Protein AF-A0A4Q2Y5D1-F1 (afdb_monomer)

Foldseek 3Di:
DDDQDPVNVVVVVVVVCVVVVHDPVNVVVVVVVVPDDPDPDPDPPDDQDPPDDLPDDLVNVCVVPVDDSVVSVVSSVVRVCPDPDPPDDDDDDDDDDDD

Sequence (99 aa):
METVTAEDWARGNAYVGKLMGVTTQGARKARNRLAAPPKPPAEPQCPVPPGLQPGDSPTVVVRRHGVCVPTATKWLQSVGRSLAPVGRPRTSLRRRRCG

pLDDT: mean 76.68, std 17.33, range [36.66, 94.5]

Mean predicted aligned error: 16.33 Å

Secondary structure (DSSP, 8-state):
-----HHHHHHHHHHHHHHTT--HHHHHHHHHHHHSPPPPPPP-SSPPPTT--TT--HHHHHHHHT--HHHHHHHHHHHHS------------------

Radius of gyration: 26.87 Å; Cα contacts (8 Å, |Δi|>4): 34; chains: 1; bounding box: 46×52×76 Å

Structure (mmCIF, N/CA/C/O backbone):
data_AF-A0A4Q2Y5D1-F1
#
_entry.id   AF-A0A4Q2Y5D1-F1
#
loop_
_atom_site.group_PDB
_atom_site.id
_atom_site.type_symbol
_atom_site.label_atom_id
_atom_site.label_alt_id
_atom_site.label_comp_id
_atom_site.label_asym_id
_atom_site.label_entity_id
_atom_site.label_seq_id
_atom_site.pdbx_PDB_ins_code
_atom_site.Cartn_x
_atom_site.Cartn_y
_atom_site.Cartn_z
_atom_site.occupancy
_atom_site.B_iso_or_equiv
_atom_site.auth_seq_id
_atom_site.auth_comp_id
_atom_site.auth_asym_id
_atom_site.auth_atom_id
_atom_site.pdbx_PDB_model_num
ATOM 1 N N . MET A 1 1 ? 21.903 3.486 -47.874 1.00 62.84 1 MET A N 1
ATOM 2 C CA . MET A 1 1 ? 20.844 3.822 -46.900 1.00 62.84 1 MET A CA 1
ATOM 3 C C . MET A 1 1 ? 21.084 2.935 -45.697 1.00 62.84 1 MET A C 1
ATOM 5 O O . MET A 1 1 ? 20.933 1.729 -45.828 1.00 62.84 1 MET A O 1
ATOM 9 N N . GLU A 1 2 ? 21.571 3.486 -44.589 1.00 77.06 2 GLU A N 1
ATOM 10 C CA . GLU A 1 2 ? 21.735 2.706 -43.358 1.00 77.06 2 GLU A CA 1
ATOM 11 C C . GLU A 1 2 ? 20.355 2.511 -42.728 1.00 77.06 2 GLU A C 1
ATOM 13 O O . GLU A 1 2 ? 19.674 3.474 -42.377 1.00 77.06 2 GLU A O 1
ATOM 18 N N . THR A 1 3 ? 19.894 1.266 -42.669 1.00 86.81 3 THR A N 1
ATOM 19 C CA . THR A 1 3 ? 18.611 0.923 -42.057 1.00 86.81 3 THR A CA 1
ATOM 20 C C . THR A 1 3 ? 18.808 0.729 -40.565 1.00 86.81 3 THR A C 1
ATOM 22 O O . THR A 1 3 ? 19.497 -0.201 -40.149 1.00 86.81 3 THR A O 1
ATOM 25 N N . VAL A 1 4 ? 18.176 1.589 -39.768 1.00 88.56 4 VAL A N 1
ATOM 26 C CA . VAL A 1 4 ? 18.139 1.450 -38.310 1.00 88.56 4 VAL A CA 1
ATOM 27 C C . VAL A 1 4 ? 17.462 0.132 -37.957 1.00 88.56 4 VAL A C 1
ATOM 29 O O . VAL A 1 4 ? 16.311 -0.112 -38.330 1.00 88.56 4 VAL A O 1
ATOM 32 N N . THR A 1 5 ? 18.183 -0.721 -37.241 1.00 94.50 5 THR A N 1
ATOM 33 C CA . THR A 1 5 ? 17.694 -2.043 -36.856 1.00 94.50 5 THR A CA 1
ATOM 34 C C . THR A 1 5 ? 16.846 -1.971 -35.584 1.00 94.50 5 THR A C 1
ATOM 36 O O . THR A 1 5 ? 16.865 -0.991 -34.834 1.00 94.50 5 THR A O 1
ATOM 39 N N . ALA A 1 6 ? 16.104 -3.041 -35.291 1.00 92.88 6 ALA A N 1
ATOM 40 C CA . ALA A 1 6 ? 15.395 -3.167 -34.017 1.00 92.88 6 ALA A CA 1
ATOM 41 C C . ALA A 1 6 ? 16.357 -3.144 -32.809 1.00 92.88 6 ALA A C 1
ATOM 43 O O . ALA A 1 6 ? 15.995 -2.670 -31.730 1.00 92.88 6 ALA A O 1
ATOM 44 N N . GLU A 1 7 ? 17.593 -3.612 -32.992 1.00 92.69 7 GLU A N 1
ATOM 45 C CA . GLU A 1 7 ? 18.630 -3.592 -31.959 1.00 92.69 7 GLU A CA 1
ATOM 46 C C . GLU A 1 7 ? 19.121 -2.172 -31.667 1.00 92.69 7 GLU A C 1
ATOM 48 O O . GLU A 1 7 ? 19.317 -1.818 -30.503 1.00 92.69 7 GLU A O 1
ATOM 53 N N . ASP A 1 8 ? 19.255 -1.327 -32.693 1.00 93.56 8 ASP A N 1
ATOM 54 C CA . ASP A 1 8 ? 19.601 0.090 -32.527 1.00 93.56 8 ASP A CA 1
ATOM 55 C C . ASP A 1 8 ? 18.532 0.833 -31.726 1.00 93.56 8 ASP A C 1
ATOM 57 O O . ASP A 1 8 ? 18.845 1.581 -30.794 1.00 93.56 8 ASP A O 1
ATOM 61 N N . TRP A 1 9 ? 17.260 0.547 -32.011 1.00 91.81 9 TRP A N 1
ATOM 62 C CA . TRP A 1 9 ? 16.136 1.057 -31.230 1.00 91.81 9 TRP A CA 1
ATOM 63 C C . TRP A 1 9 ? 16.172 0.591 -29.776 1.00 91.81 9 TRP A C 1
ATOM 65 O O . TRP A 1 9 ? 15.966 1.397 -28.864 1.00 91.81 9 TRP A O 1
ATOM 75 N N . ALA A 1 10 ? 16.463 -0.688 -29.531 1.00 89.31 10 ALA A N 1
ATOM 76 C CA . ALA A 1 10 ? 16.573 -1.223 -28.178 1.00 89.31 10 ALA A CA 1
ATOM 77 C C . ALA A 1 10 ? 17.715 -0.556 -27.392 1.00 89.31 10 ALA A C 1
ATOM 79 O O . ALA A 1 10 ? 17.521 -0.171 -26.234 1.00 89.31 10 ALA A O 1
ATOM 80 N N . ARG A 1 11 ? 18.878 -0.354 -28.030 1.00 90.25 11 ARG A N 1
ATOM 81 C CA . ARG A 1 11 ? 20.029 0.355 -27.448 1.00 90.25 11 ARG A CA 1
ATOM 82 C C . ARG A 1 11 ? 19.694 1.808 -27.116 1.00 90.25 11 ARG A C 1
ATOM 84 O O . ARG A 1 11 ? 19.943 2.245 -25.991 1.00 90.25 11 ARG A O 1
ATOM 91 N N . GLY A 1 12 ? 19.085 2.536 -28.051 1.00 91.25 12 GLY A N 1
ATOM 92 C CA . GLY A 1 12 ? 18.675 3.927 -27.845 1.00 91.25 12 GLY A CA 1
ATOM 93 C C . GLY A 1 12 ? 17.654 4.071 -26.715 1.00 91.25 12 GLY A C 1
ATOM 94 O O . GLY A 1 12 ? 17.818 4.901 -25.821 1.00 91.25 12 GLY A O 1
ATOM 95 N N . ASN A 1 13 ? 16.641 3.205 -26.687 1.00 87.38 13 ASN A N 1
ATOM 96 C CA . ASN A 1 13 ? 15.614 3.222 -25.648 1.00 87.38 13 ASN A CA 1
ATOM 97 C C . ASN A 1 13 ? 16.190 2.904 -24.254 1.00 87.38 13 ASN A C 1
ATOM 99 O O . ASN A 1 13 ? 15.842 3.553 -23.267 1.00 87.38 13 ASN A O 1
ATOM 103 N N . ALA A 1 14 ? 17.124 1.951 -24.163 1.00 87.62 14 ALA A N 1
ATOM 104 C CA . ALA A 1 14 ? 17.825 1.654 -22.915 1.00 87.62 14 ALA A CA 1
ATOM 105 C C . ALA A 1 14 ? 18.677 2.841 -22.430 1.00 87.62 14 ALA A C 1
ATOM 107 O O . ALA A 1 14 ? 18.693 3.145 -21.234 1.00 87.62 14 ALA A O 1
ATOM 108 N N . TYR A 1 15 ? 19.349 3.540 -23.350 1.00 91.31 15 TYR A N 1
ATOM 109 C CA . TYR A 1 15 ? 20.145 4.727 -23.037 1.00 91.31 15 TYR A CA 1
ATOM 110 C C . TYR A 1 15 ? 19.282 5.873 -22.491 1.00 91.31 15 TYR A C 1
ATOM 112 O O . TYR A 1 15 ? 19.589 6.428 -21.433 1.00 91.31 15 TYR A O 1
ATOM 120 N N . VAL A 1 16 ? 18.152 6.166 -23.141 1.00 91.50 16 VAL A N 1
ATOM 121 C CA . VAL A 1 16 ? 17.186 7.169 -22.664 1.00 91.50 16 VAL A CA 1
ATOM 122 C C . VAL A 1 16 ? 16.619 6.776 -21.299 1.00 91.50 16 VAL A C 1
ATOM 124 O O . VAL A 1 16 ? 16.561 7.610 -20.396 1.00 91.50 16 VAL A O 1
ATOM 127 N N . GLY A 1 17 ? 16.272 5.501 -21.096 1.00 89.81 17 GLY A N 1
ATOM 128 C CA . GLY A 1 17 ? 15.822 4.999 -19.796 1.00 89.81 17 GLY A CA 1
ATOM 129 C C . GLY A 1 17 ? 16.841 5.258 -18.683 1.00 89.81 17 GLY A C 1
ATOM 130 O O . GLY A 1 17 ? 16.474 5.734 -17.608 1.00 89.81 17 GLY A O 1
ATOM 131 N N . LYS A 1 18 ? 18.133 5.042 -18.957 1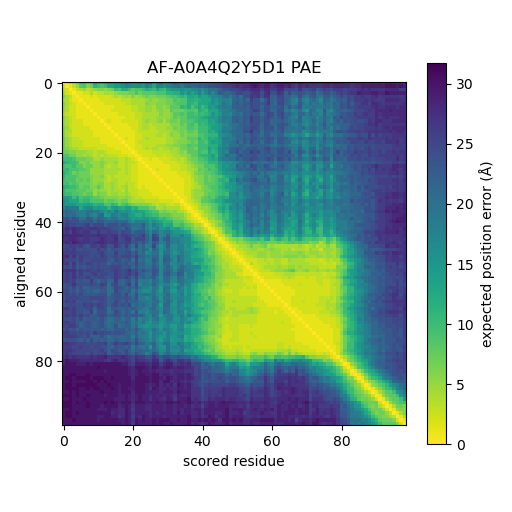.00 90.19 18 LYS A N 1
ATOM 132 C CA . LYS A 1 18 ? 19.219 5.325 -18.008 1.00 90.19 18 LYS A CA 1
ATOM 133 C C . LYS A 1 18 ? 19.338 6.817 -17.684 1.00 90.19 18 LYS A C 1
ATOM 135 O O . LYS A 1 18 ? 19.456 7.153 -16.508 1.00 90.19 18 LYS A O 1
ATOM 140 N N . LEU A 1 19 ? 19.270 7.695 -18.687 1.00 94.06 19 LEU A N 1
ATOM 141 C CA . LEU A 1 19 ? 19.309 9.152 -18.488 1.00 94.06 19 LEU A CA 1
ATOM 142 C C . LEU A 1 19 ? 18.143 9.651 -17.628 1.00 94.06 19 LEU A C 1
ATOM 144 O O . LEU A 1 19 ? 18.327 10.503 -16.765 1.00 94.06 19 LEU A O 1
ATOM 148 N N . MET A 1 20 ? 16.956 9.083 -17.832 1.00 92.12 20 MET A N 1
ATOM 149 C CA . MET A 1 20 ? 15.743 9.469 -17.110 1.00 92.12 20 MET A CA 1
ATOM 150 C C . MET A 1 20 ? 15.589 8.766 -15.752 1.00 92.12 20 MET A C 1
ATOM 152 O O . MET A 1 20 ? 14.594 8.979 -15.061 1.00 92.12 20 MET A O 1
ATOM 156 N N . GLY A 1 21 ? 16.532 7.896 -15.367 1.00 92.06 21 GLY A N 1
ATOM 157 C CA . GLY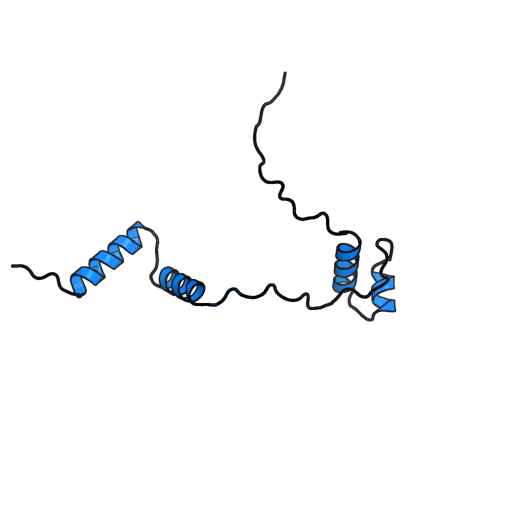 A 1 21 ? 16.439 7.090 -14.14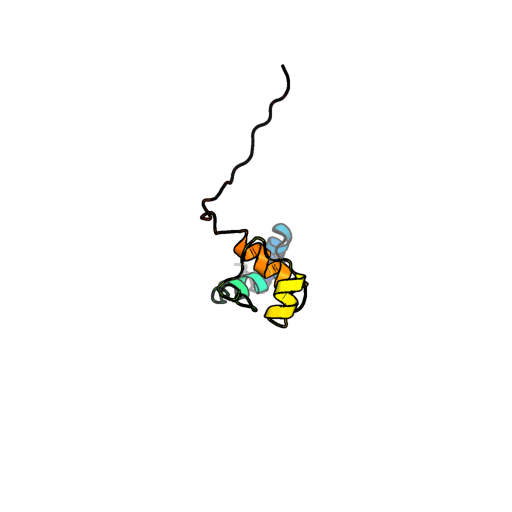5 1.00 92.06 21 GLY A CA 1
ATOM 158 C C . GLY A 1 21 ? 15.293 6.067 -14.162 1.00 92.06 21 GLY A C 1
ATOM 159 O O . GLY A 1 21 ? 14.856 5.598 -13.110 1.00 92.06 21 GLY A O 1
ATOM 160 N N . VAL A 1 22 ? 14.783 5.716 -15.344 1.00 90.62 22 VAL A N 1
ATOM 161 C CA . VAL A 1 22 ? 13.684 4.766 -15.524 1.00 90.62 22 VAL A CA 1
ATOM 162 C C . VAL A 1 22 ? 14.254 3.381 -15.793 1.00 90.62 22 VAL A C 1
ATOM 164 O O . VAL A 1 22 ? 14.811 3.102 -16.853 1.00 90.62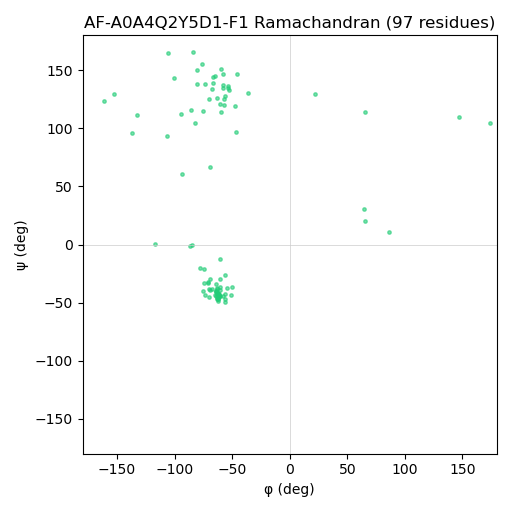 22 VAL A O 1
ATOM 167 N N . THR A 1 23 ? 14.064 2.473 -14.840 1.00 87.69 23 THR A N 1
ATOM 168 C CA . THR A 1 23 ? 14.395 1.061 -15.039 1.00 87.69 23 THR A CA 1
ATOM 169 C C . THR A 1 23 ? 13.281 0.351 -15.806 1.00 87.69 23 THR A C 1
ATOM 171 O O . THR A 1 23 ? 12.095 0.661 -15.656 1.00 87.69 23 THR A O 1
ATOM 174 N N . THR A 1 24 ? 13.637 -0.675 -16.578 1.00 82.38 24 THR A N 1
ATOM 175 C CA . THR A 1 24 ? 12.675 -1.570 -1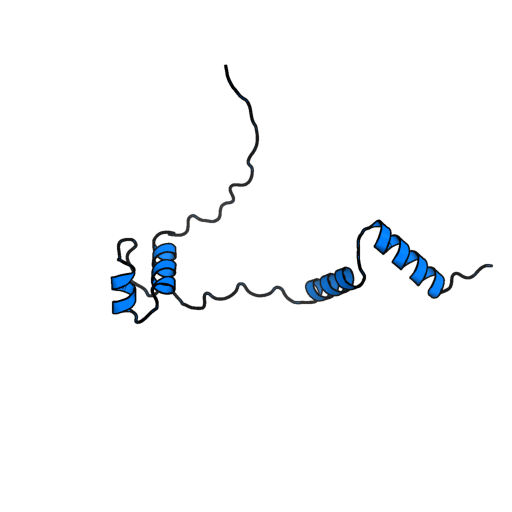7.248 1.00 82.38 24 THR A CA 1
ATOM 176 C C . THR A 1 24 ? 11.682 -2.185 -16.262 1.00 82.38 24 THR A C 1
ATOM 178 O O . THR A 1 24 ? 10.490 -2.292 -16.556 1.00 82.38 24 THR A O 1
ATOM 181 N N . GLN A 1 25 ? 12.135 -2.528 -15.054 1.00 85.88 25 GLN A N 1
ATOM 182 C CA . GLN A 1 25 ? 11.269 -3.020 -13.983 1.00 85.88 25 GLN A CA 1
ATOM 183 C C . GLN A 1 25 ? 10.268 -1.954 -13.508 1.00 85.88 25 GLN A C 1
ATOM 185 O O . GLN A 1 25 ? 9.086 -2.259 -13.325 1.00 85.88 25 GLN A O 1
ATOM 190 N N . GLY A 1 26 ? 10.715 -0.707 -13.333 1.00 87.81 26 GLY A N 1
ATOM 191 C CA . GLY A 1 26 ? 9.861 0.422 -12.960 1.00 87.81 26 GLY A CA 1
ATOM 192 C C . GLY A 1 26 ? 8.799 0.713 -14.018 1.00 87.81 26 GLY A C 1
ATOM 193 O O . GLY A 1 26 ? 7.614 0.795 -13.688 1.00 87.81 26 GLY A O 1
ATOM 194 N N . ALA A 1 27 ? 9.199 0.759 -15.290 1.00 86.62 27 ALA A N 1
ATOM 195 C CA . ALA A 1 27 ? 8.292 0.941 -16.421 1.00 86.62 27 ALA A CA 1
ATOM 196 C C . ALA A 1 27 ? 7.252 -0.189 -16.512 1.00 86.62 27 ALA A C 1
ATOM 198 O O . ALA A 1 27 ? 6.054 0.072 -16.637 1.00 86.62 27 ALA A O 1
ATOM 199 N N . ARG A 1 28 ? 7.674 -1.452 -16.351 1.00 87.44 28 ARG A N 1
ATOM 200 C CA . ARG A 1 28 ? 6.763 -2.610 -16.323 1.00 87.44 28 ARG A CA 1
ATOM 201 C C . ARG A 1 28 ? 5.762 -2.518 -15.171 1.00 87.44 28 ARG A C 1
ATOM 203 O O . ARG A 1 28 ? 4.573 -2.758 -15.368 1.00 87.44 28 ARG A O 1
ATOM 210 N N . LYS A 1 29 ? 6.218 -2.140 -13.974 1.00 89.31 29 LYS A N 1
ATOM 211 C CA . LYS A 1 29 ? 5.354 -1.963 -12.797 1.00 89.31 29 LYS A CA 1
ATOM 212 C C . LYS A 1 29 ? 4.351 -0.826 -12.995 1.00 89.31 29 LYS A C 1
ATOM 214 O O . LYS A 1 29 ? 3.193 -0.979 -12.617 1.00 89.31 29 LYS A O 1
ATOM 219 N N . ALA A 1 30 ? 4.775 0.287 -13.591 1.00 87.06 30 ALA A N 1
ATOM 220 C CA . ALA A 1 30 ? 3.897 1.407 -13.919 1.00 87.06 30 ALA A CA 1
ATOM 221 C C . ALA A 1 30 ? 2.827 0.994 -14.936 1.00 87.06 30 ALA A C 1
ATOM 223 O O . ALA A 1 30 ? 1.646 1.218 -14.691 1.00 87.06 30 ALA A O 1
ATOM 224 N N . ARG A 1 31 ? 3.216 0.288 -16.006 1.00 88.31 31 ARG A N 1
ATOM 225 C CA . ARG A 1 31 ? 2.274 -0.257 -16.993 1.00 88.31 31 ARG A CA 1
ATOM 226 C C . ARG A 1 31 ? 1.230 -1.162 -16.342 1.00 88.31 31 ARG A C 1
ATOM 228 O O . ARG A 1 31 ? 0.043 -0.992 -16.580 1.00 88.31 31 ARG A O 1
ATOM 235 N N . ASN A 1 32 ? 1.661 -2.075 -15.473 1.00 89.00 32 ASN A N 1
ATOM 236 C CA . ASN A 1 32 ? 0.745 -2.969 -14.765 1.00 89.00 32 ASN A CA 1
ATOM 237 C C . ASN A 1 32 ? -0.211 -2.209 -13.831 1.00 89.00 32 ASN A C 1
ATOM 239 O O . ASN A 1 32 ? -1.355 -2.615 -13.681 1.00 89.00 32 ASN A O 1
ATOM 243 N N . ARG A 1 33 ? 0.236 -1.107 -13.213 1.00 85.00 33 ARG A N 1
ATOM 244 C CA . ARG A 1 33 ? -0.629 -0.248 -12.388 1.00 85.00 33 ARG A CA 1
ATOM 245 C C . ARG A 1 33 ? -1.661 0.510 -13.214 1.00 85.00 33 ARG A C 1
ATOM 247 O O . ARG A 1 33 ? -2.782 0.645 -12.754 1.00 85.00 33 ARG A O 1
ATOM 254 N N . LEU A 1 34 ? -1.278 1.000 -14.391 1.00 87.06 34 LEU A N 1
ATOM 255 C CA . LEU A 1 34 ? -2.182 1.715 -15.296 1.00 87.06 34 LEU A CA 1
ATOM 256 C C . LEU A 1 34 ? -3.215 0.781 -15.936 1.00 87.06 34 LEU A C 1
ATOM 258 O O . LEU A 1 34 ? -4.339 1.197 -16.181 1.00 87.06 34 LEU A O 1
ATOM 262 N N . ALA A 1 35 ? -2.836 -0.472 -16.194 1.00 87.00 35 ALA A N 1
ATOM 263 C CA . ALA A 1 35 ? -3.741 -1.492 -16.717 1.00 87.00 35 ALA A CA 1
ATOM 264 C C . ALA A 1 35 ? -4.666 -2.091 -15.643 1.00 87.00 35 ALA A C 1
ATOM 266 O O . ALA A 1 35 ? -5.686 -2.687 -15.978 1.00 87.00 35 ALA A O 1
ATOM 267 N N . ALA A 1 36 ? -4.309 -1.975 -14.361 1.00 83.00 36 ALA A N 1
ATOM 268 C CA . ALA A 1 36 ? -5.132 -2.480 -13.273 1.00 83.00 36 ALA A CA 1
ATOM 269 C C . ALA A 1 36 ? -6.272 -1.496 -12.953 1.00 83.00 36 ALA A C 1
ATOM 271 O O . ALA A 1 36 ? -6.026 -0.289 -12.872 1.00 83.00 36 ALA A O 1
ATOM 272 N N . PRO A 1 37 ? -7.503 -1.982 -12.703 1.00 80.00 37 PRO A N 1
ATOM 273 C CA . PRO A 1 37 ? -8.565 -1.131 -12.185 1.00 80.00 37 PRO A CA 1
ATOM 274 C C . PRO A 1 37 ? -8.154 -0.538 -10.825 1.00 80.00 37 PRO A C 1
ATOM 276 O O . PRO A 1 37 ? -7.376 -1.163 -10.088 1.00 80.00 37 PRO A O 1
ATOM 279 N N . PRO A 1 38 ? -8.649 0.662 -10.466 1.00 76.00 38 PRO A N 1
ATOM 280 C CA . PRO A 1 38 ? -8.337 1.272 -9.182 1.00 76.00 38 PRO A CA 1
ATOM 281 C C . PRO A 1 38 ? -8.727 0.314 -8.056 1.00 76.00 38 PRO A C 1
ATOM 283 O O . PRO A 1 38 ? -9.849 -0.189 -8.008 1.00 76.00 38 PRO A O 1
ATOM 286 N N . LYS A 1 39 ? -7.781 0.040 -7.150 1.00 74.75 39 LYS A N 1
ATOM 287 C CA . LYS A 1 39 ? -8.054 -0.814 -5.994 1.00 74.75 39 LYS A CA 1
ATOM 288 C C . LYS A 1 39 ? -9.123 -0.120 -5.139 1.00 74.75 39 LYS A C 1
ATOM 290 O O . LYS A 1 39 ? -8.903 1.043 -4.785 1.00 74.75 39 LYS A O 1
ATOM 295 N N . PRO A 1 40 ? -10.243 -0.787 -4.803 1.00 70.94 40 PRO A N 1
ATOM 296 C CA . PRO A 1 40 ? -11.225 -0.195 -3.911 1.00 70.94 40 PRO A CA 1
ATOM 297 C C . PRO A 1 40 ? -10.551 0.157 -2.577 1.00 70.94 40 PRO A C 1
ATOM 299 O O . PRO A 1 40 ? -9.603 -0.533 -2.169 1.00 70.94 40 PRO A O 1
ATOM 302 N N . PRO A 1 41 ? -10.984 1.244 -1.911 1.00 71.38 41 PRO A N 1
ATOM 303 C CA . PRO A 1 41 ? -10.516 1.540 -0.567 1.00 71.38 41 PRO A CA 1
ATOM 304 C C . PRO A 1 41 ? -10.728 0.294 0.292 1.00 71.38 41 PRO A C 1
ATOM 306 O O . PRO A 1 41 ? -11.774 -0.344 0.211 1.00 71.38 41 PRO A O 1
ATOM 309 N N . ALA A 1 42 ? -9.701 -0.093 1.050 1.00 71.25 42 ALA A N 1
ATOM 310 C CA . ALA A 1 42 ? -9.799 -1.257 1.916 1.00 71.25 42 ALA A CA 1
ATOM 311 C C . ALA A 1 42 ? -10.984 -1.052 2.864 1.00 71.25 42 ALA A C 1
ATOM 313 O O . ALA A 1 42 ? -11.005 -0.068 3.607 1.00 71.25 42 ALA A O 1
ATOM 314 N N . GLU A 1 43 ? -11.964 -1.955 2.813 1.00 61.69 43 GLU A N 1
ATOM 315 C CA . GLU A 1 43 ? -13.061 -1.930 3.769 1.00 61.69 43 GLU A CA 1
ATOM 316 C C . GLU A 1 43 ? -12.476 -2.037 5.183 1.00 61.69 43 GLU A C 1
ATOM 318 O O . GLU A 1 43 ? -11.553 -2.833 5.418 1.00 61.69 43 GLU A O 1
ATOM 323 N N . PRO A 1 44 ? -12.943 -1.209 6.132 1.00 59.28 44 PRO A N 1
ATOM 324 C CA . PRO A 1 44 ? -12.506 -1.322 7.509 1.00 59.28 44 PRO A CA 1
ATOM 325 C C . PRO A 1 44 ? -12.872 -2.719 8.015 1.00 59.28 44 PRO A C 1
ATOM 327 O O . PRO A 1 44 ? -14.042 -3.050 8.160 1.00 59.28 44 PRO A O 1
ATOM 330 N N . GLN A 1 45 ? -11.850 -3.530 8.302 1.00 65.94 45 GLN A N 1
ATOM 331 C CA . GLN A 1 45 ? -11.994 -4.939 8.696 1.00 65.94 45 GLN A CA 1
ATOM 332 C C . GLN A 1 45 ? -12.814 -5.146 9.983 1.00 65.94 45 GLN A C 1
ATOM 334 O O . GLN A 1 45 ? -13.212 -6.267 10.274 1.00 65.94 45 GLN A O 1
ATOM 339 N N . CYS A 1 46 ? -13.083 -4.078 10.742 1.00 66.00 46 CYS A N 1
ATOM 340 C CA . CYS A 1 46 ? -13.893 -4.115 11.954 1.00 66.00 46 CYS A CA 1
ATOM 341 C C . CYS A 1 46 ? -14.846 -2.909 11.976 1.00 66.00 46 CYS A C 1
ATOM 343 O O .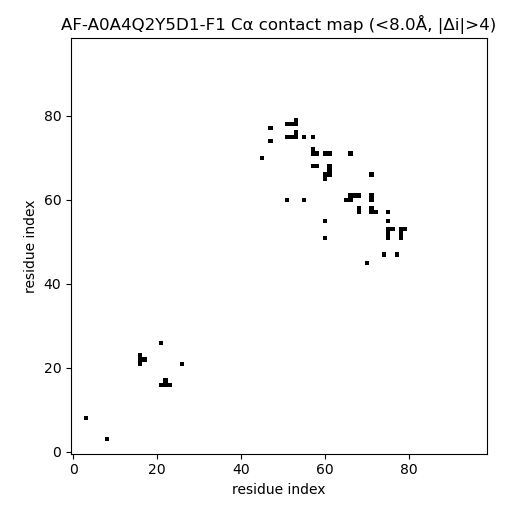 CYS A 1 46 ? -14.415 -1.827 12.401 1.00 66.00 46 CYS A O 1
ATOM 345 N N . PRO A 1 47 ? -16.108 -3.054 11.532 1.00 74.56 47 PRO A N 1
ATOM 346 C CA . PRO A 1 47 ? -17.096 -1.990 11.654 1.00 74.56 47 PRO A CA 1
ATOM 347 C C . PRO A 1 47 ? -17.269 -1.599 13.127 1.00 74.56 47 PRO A C 1
ATOM 349 O O . PRO A 1 47 ? -17.290 -2.450 14.015 1.00 74.56 47 PRO A O 1
ATOM 352 N N . VAL A 1 48 ? -17.344 -0.295 13.381 1.00 82.62 48 VAL A N 1
ATOM 353 C CA . VAL A 1 48 ? -17.532 0.264 14.724 1.00 82.62 48 VAL A CA 1
ATOM 354 C C . VAL A 1 48 ? -18.964 -0.048 15.171 1.00 82.62 48 VAL A C 1
ATOM 356 O O . VAL A 1 48 ? -19.894 0.301 14.440 1.00 82.62 48 VAL A O 1
ATOM 359 N N . PRO A 1 49 ? -19.184 -0.695 16.329 1.00 82.38 49 PRO A N 1
ATOM 360 C CA . PRO A 1 49 ? -20.529 -1.019 16.774 1.00 82.38 49 PRO A CA 1
ATOM 361 C C . PRO A 1 49 ? -21.323 0.255 17.117 1.00 82.38 49 PRO A C 1
ATOM 363 O O . PRO A 1 49 ? -20.757 1.219 17.644 1.00 82.38 49 PRO A O 1
ATOM 366 N N . PRO A 1 50 ? -22.639 0.275 16.838 1.00 77.06 50 PRO A N 1
ATOM 367 C CA . PRO A 1 50 ? -23.490 1.410 17.170 1.00 77.06 50 PRO A CA 1
ATOM 368 C C . PRO A 1 50 ? -23.585 1.594 18.692 1.00 77.06 50 PRO A C 1
ATOM 370 O O . PRO A 1 50 ? -23.610 0.625 19.449 1.00 77.06 50 PRO A O 1
ATOM 373 N N . GLY A 1 51 ? -23.663 2.849 19.144 1.00 82.25 51 GLY A N 1
ATOM 374 C CA . GLY A 1 51 ? -23.856 3.181 20.562 1.00 82.25 51 GLY A CA 1
ATOM 375 C C . GLY A 1 51 ? -22.583 3.257 21.414 1.00 82.25 51 GLY A C 1
ATOM 376 O O . GLY A 1 51 ? -22.694 3.354 22.635 1.00 82.25 51 GLY A O 1
ATOM 377 N N . LEU A 1 52 ? -21.397 3.234 20.797 1.00 85.12 52 LEU A N 1
ATOM 378 C CA . LEU A 1 52 ? -20.148 3.639 21.450 1.00 85.12 52 LEU A CA 1
ATOM 379 C C . LEU A 1 52 ? -20.154 5.143 21.735 1.00 85.12 52 LEU A C 1
ATOM 381 O O . LEU A 1 52 ? -20.477 5.937 20.851 1.00 85.12 52 LEU A O 1
ATOM 385 N N . GLN A 1 53 ? -19.756 5.530 22.945 1.00 83.62 53 GLN A N 1
ATOM 386 C CA . GLN A 1 53 ? -19.603 6.930 23.333 1.00 83.62 53 GLN A CA 1
ATOM 387 C C . GLN A 1 53 ? -18.123 7.341 23.275 1.00 83.62 53 GLN A C 1
ATOM 389 O O . GLN A 1 53 ? -17.258 6.553 23.659 1.00 83.62 53 GLN A O 1
ATOM 394 N N . PRO A 1 54 ? -17.788 8.583 22.868 1.00 80.25 54 PRO A N 1
ATOM 395 C CA . PRO A 1 54 ? -16.405 9.071 22.888 1.00 80.25 54 PRO A CA 1
ATOM 396 C C . PRO A 1 54 ? -15.730 8.985 24.269 1.00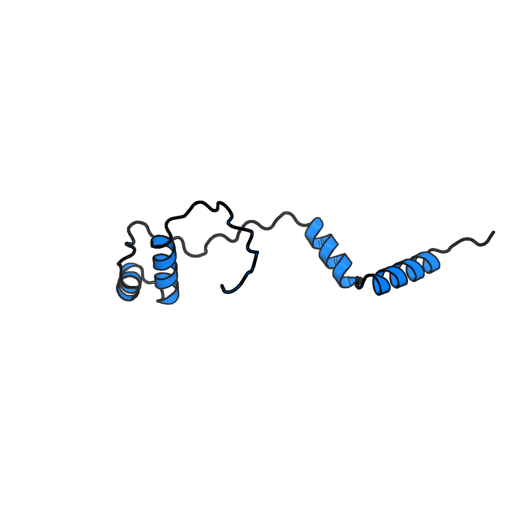 80.25 54 PRO A C 1
ATOM 398 O O . PRO A 1 54 ? -14.507 8.910 24.346 1.00 80.25 54 PRO A O 1
ATOM 401 N N . GLY A 1 55 ? -16.523 9.023 25.348 1.00 81.56 55 GLY A N 1
ATOM 402 C CA . GLY A 1 55 ? -16.053 8.936 26.734 1.00 81.56 55 GLY A CA 1
ATOM 403 C C . GLY A 1 55 ? -15.901 7.514 27.281 1.00 81.56 55 GLY A C 1
ATOM 404 O O . GLY A 1 55 ? -15.495 7.359 28.432 1.00 81.56 55 GLY A O 1
ATOM 405 N N . ASP A 1 56 ? -16.224 6.478 26.501 1.00 85.19 56 ASP A N 1
ATOM 406 C CA . ASP A 1 56 ? -16.084 5.095 26.955 1.00 85.19 56 ASP A CA 1
ATOM 407 C C . ASP A 1 56 ? -14.604 4.726 27.146 1.00 85.19 56 ASP A C 1
ATOM 409 O O . ASP A 1 56 ? -13.735 5.038 26.329 1.00 85.19 56 ASP A O 1
ATOM 413 N N . SER A 1 57 ? -14.304 3.999 28.224 1.00 86.56 57 SER A N 1
ATOM 414 C CA . SER A 1 57 ? -12.959 3.460 28.441 1.00 86.56 57 SER A CA 1
ATOM 415 C C . SER A 1 57 ? -12.693 2.279 27.494 1.00 86.56 57 SER A C 1
ATOM 417 O O . SER A 1 57 ? -13.549 1.392 27.383 1.00 86.56 57 SER A O 1
ATOM 419 N N . PRO A 1 58 ? -11.493 2.167 26.883 1.00 86.50 58 PRO A N 1
ATOM 420 C CA . PRO A 1 58 ? -11.126 1.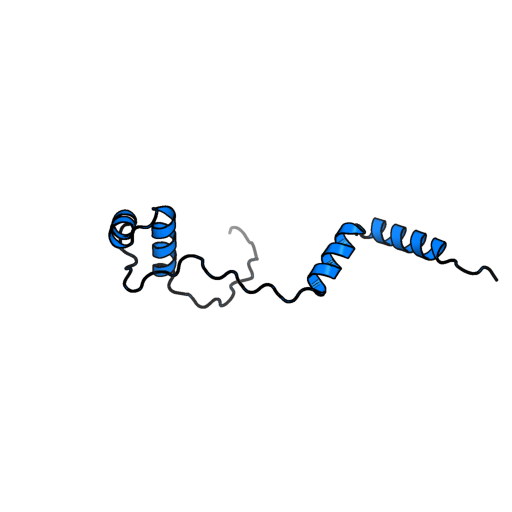021 26.050 1.00 86.50 58 PRO A CA 1
ATOM 421 C C . PRO A 1 58 ? -11.381 -0.327 26.736 1.00 86.50 58 PRO A C 1
ATOM 423 O O . PRO A 1 58 ? -11.833 -1.275 26.101 1.00 86.50 58 PRO A O 1
ATOM 426 N N . THR A 1 59 ? -11.165 -0.414 28.050 1.00 87.62 59 THR A N 1
ATOM 427 C CA . THR A 1 59 ? -11.371 -1.640 28.837 1.00 87.62 59 THR A CA 1
ATOM 428 C C . THR A 1 59 ? -12.850 -2.020 28.973 1.00 87.62 59 THR A C 1
ATOM 430 O O . THR A 1 59 ? -13.175 -3.202 29.105 1.00 87.62 59 THR A O 1
ATOM 433 N N . VAL A 1 60 ? -13.756 -1.038 28.951 1.00 88.06 60 VAL A N 1
ATOM 434 C CA . VAL A 1 60 ? -15.212 -1.264 28.952 1.00 88.06 60 VAL A CA 1
ATOM 435 C C . VAL A 1 60 ? -15.654 -1.772 27.583 1.00 88.06 60 VAL A C 1
ATOM 437 O O . VAL A 1 60 ? -16.377 -2.762 27.503 1.00 88.06 60 VAL A O 1
ATOM 440 N N . VAL A 1 61 ? -15.143 -1.169 26.508 1.00 87.56 61 VAL A N 1
ATOM 441 C CA . VAL A 1 61 ? -15.424 -1.581 25.123 1.00 87.56 61 VAL A CA 1
ATOM 442 C C . VAL A 1 61 ? -14.948 -3.008 24.849 1.00 87.56 61 VAL A C 1
ATOM 444 O O . VAL A 1 61 ? -15.693 -3.806 24.285 1.00 87.56 61 VAL A O 1
ATOM 447 N N . VAL A 1 62 ? -13.743 -3.361 25.309 1.00 90.50 62 VAL A N 1
ATOM 448 C CA . VAL A 1 62 ? -13.199 -4.728 25.231 1.00 90.50 62 VAL A CA 1
ATOM 449 C C . VAL A 1 62 ? -14.136 -5.734 25.895 1.00 90.50 62 VAL A C 1
ATOM 451 O O . VAL A 1 62 ? -14.481 -6.740 25.282 1.00 90.50 62 VAL A O 1
ATOM 454 N N . ARG A 1 63 ? -14.593 -5.453 27.122 1.00 89.25 63 ARG A N 1
ATOM 455 C CA . ARG A 1 63 ? -15.488 -6.356 27.863 1.00 89.25 63 ARG A CA 1
ATOM 456 C C . ARG A 1 63 ? -16.874 -6.465 27.235 1.00 89.25 63 ARG A C 1
ATOM 458 O O . ARG A 1 63 ? -17.437 -7.551 27.211 1.00 89.25 63 ARG A O 1
ATOM 465 N N . ARG A 1 64 ? -17.413 -5.360 26.719 1.00 87.88 64 ARG A N 1
ATOM 466 C CA . ARG A 1 64 ? -18.758 -5.303 26.133 1.00 87.88 64 ARG A CA 1
ATOM 467 C C . ARG A 1 64 ? -18.841 -5.965 24.757 1.00 87.88 64 ARG A C 1
ATOM 469 O O . ARG A 1 64 ? -19.878 -6.527 24.427 1.00 87.88 64 ARG A O 1
ATOM 476 N N . HIS A 1 65 ? -17.772 -5.890 23.964 1.00 84.94 65 HIS A N 1
ATOM 477 C CA . HIS A 1 65 ? -17.771 -6.330 22.564 1.00 84.94 65 HIS A CA 1
ATOM 478 C C . HIS A 1 65 ? -16.812 -7.491 22.263 1.00 84.94 65 HIS A C 1
ATOM 480 O O . HIS A 1 65 ? -16.735 -7.918 21.116 1.00 84.94 65 HIS A O 1
ATOM 486 N N . GLY A 1 66 ? -16.077 -8.003 23.256 1.00 85.81 66 GLY A N 1
ATOM 487 C CA . GLY A 1 66 ? -15.193 -9.161 23.086 1.00 85.81 66 GLY A CA 1
ATOM 488 C C . GLY A 1 66 ? -14.022 -8.921 22.126 1.00 85.81 66 GLY A C 1
ATOM 489 O O . GLY A 1 66 ? -13.580 -9.845 21.450 1.00 85.81 66 GLY A O 1
ATOM 490 N N . VAL A 1 67 ? -13.530 -7.683 22.029 1.00 87.31 67 VAL A N 1
ATOM 491 C CA . VAL A 1 67 ? -12.431 -7.297 21.124 1.00 87.31 67 VAL A CA 1
ATOM 492 C C . VAL A 1 67 ? -11.128 -7.059 21.874 1.00 87.31 67 VAL A C 1
ATOM 494 O O . VAL A 1 67 ? -11.118 -6.865 23.082 1.00 87.31 67 VAL A O 1
ATOM 497 N N . CYS A 1 68 ? -10.003 -7.016 21.163 1.00 89.31 68 CYS A N 1
ATOM 498 C CA . CYS A 1 68 ? -8.730 -6.631 21.763 1.00 89.31 68 CYS A CA 1
ATOM 499 C C . CYS A 1 68 ? -8.632 -5.110 21.992 1.00 89.31 68 CYS A C 1
ATOM 501 O O . CYS A 1 68 ? -9.255 -4.308 21.288 1.00 89.31 68 CYS A O 1
ATOM 503 N N . VAL A 1 69 ? -7.796 -4.706 22.957 1.00 86.56 69 VAL A N 1
ATOM 504 C CA . VAL A 1 69 ? -7.569 -3.293 23.321 1.00 86.56 69 VAL A CA 1
ATOM 505 C C . VAL A 1 69 ? -7.228 -2.410 22.106 1.00 86.56 69 VAL A C 1
ATOM 507 O O . VAL A 1 69 ? -7.829 -1.345 21.984 1.00 86.56 69 VAL A O 1
ATOM 510 N N . PRO A 1 70 ? -6.359 -2.814 21.151 1.00 88.75 70 PRO A N 1
ATOM 511 C CA . PRO A 1 70 ? -6.078 -1.998 19.967 1.00 88.75 70 PRO A CA 1
ATOM 512 C C . PRO A 1 70 ? -7.307 -1.723 19.090 1.00 88.75 70 PRO A C 1
ATOM 514 O O . PRO A 1 70 ? -7.434 -0.631 18.537 1.00 88.75 70 PRO A O 1
ATOM 517 N N . THR A 1 71 ? -8.213 -2.695 18.960 1.00 86.06 71 THR A N 1
ATOM 518 C CA . THR A 1 71 ? -9.460 -2.542 18.198 1.00 86.06 71 THR A CA 1
ATOM 519 C C . THR A 1 71 ? -10.418 -1.604 18.921 1.00 86.06 71 THR A C 1
ATOM 521 O O . THR A 1 71 ? -10.924 -0.671 18.302 1.00 86.06 71 THR A O 1
ATOM 524 N N . ALA A 1 72 ? -10.580 -1.768 20.237 1.00 86.75 72 ALA A N 1
ATOM 525 C CA . ALA A 1 72 ? -11.374 -0.858 21.062 1.00 86.75 72 ALA A CA 1
ATOM 526 C C . ALA A 1 72 ? -10.867 0.593 20.979 1.00 86.75 72 ALA A C 1
ATOM 528 O O . ALA A 1 72 ? -11.652 1.515 20.769 1.00 86.75 72 ALA A O 1
ATOM 529 N N . THR A 1 73 ? -9.551 0.805 21.055 1.00 85.38 73 THR A N 1
ATOM 530 C CA . THR A 1 73 ? -8.945 2.137 20.918 1.00 85.38 73 THR A CA 1
ATOM 531 C C . THR A 1 73 ? -9.193 2.741 19.535 1.00 85.38 73 THR A C 1
ATOM 533 O O . THR A 1 73 ? -9.533 3.919 19.438 1.00 85.38 73 THR A O 1
ATOM 536 N N . LYS A 1 74 ? -9.067 1.955 18.456 1.00 86.12 74 LYS A N 1
ATOM 537 C CA . LYS A 1 74 ? -9.374 2.422 17.091 1.00 86.12 74 LYS A CA 1
ATOM 538 C C . LYS A 1 74 ? -10.840 2.823 16.945 1.00 86.12 74 LYS A C 1
ATOM 540 O O . LYS A 1 74 ? -11.121 3.859 16.349 1.00 86.12 74 LYS A O 1
ATOM 545 N N . TRP A 1 75 ? -11.755 2.039 17.510 1.00 88.31 75 TRP A N 1
ATOM 546 C CA . TRP A 1 75 ? -13.183 2.345 17.504 1.00 88.31 75 TRP A CA 1
ATOM 547 C C . TRP A 1 75 ? -13.494 3.647 18.245 1.00 88.31 75 TRP A C 1
ATOM 549 O O . TRP A 1 75 ? -14.161 4.522 17.695 1.00 88.31 75 TRP A O 1
ATOM 559 N N . LEU A 1 76 ? -12.933 3.845 19.437 1.00 86.75 76 LEU A N 1
ATOM 560 C CA . LEU A 1 76 ? -13.105 5.092 20.189 1.00 86.75 76 LEU A CA 1
ATOM 561 C C . LEU A 1 76 ? -12.522 6.303 19.450 1.00 86.75 76 LEU A C 1
ATOM 563 O O . LEU A 1 76 ? -13.145 7.361 19.406 1.00 86.75 76 LEU A O 1
ATOM 567 N N . GLN A 1 77 ? -11.374 6.142 18.785 1.00 84.56 77 GLN A N 1
ATOM 568 C CA . GLN A 1 77 ? -10.806 7.189 17.932 1.00 84.56 77 GLN A CA 1
ATOM 569 C C . GLN A 1 77 ? -11.708 7.537 16.744 1.00 84.56 77 GLN A C 1
ATOM 571 O O . GLN A 1 77 ? -11.794 8.709 16.388 1.00 84.56 77 GLN A O 1
ATOM 576 N N . SER A 1 78 ? -12.380 6.560 16.127 1.00 82.38 78 SER A N 1
ATOM 577 C CA . SER A 1 78 ? -13.334 6.836 15.045 1.00 82.38 78 SER A CA 1
ATOM 578 C C . SER A 1 78 ? -14.618 7.512 15.528 1.00 82.38 78 SER A C 1
ATOM 580 O O . SER A 1 78 ? -15.158 8.335 14.802 1.00 82.38 78 SER A O 1
ATOM 582 N N . VAL A 1 79 ? -15.071 7.225 16.752 1.00 81.81 79 VAL A N 1
ATOM 583 C CA . VAL A 1 79 ? -16.260 7.857 17.352 1.00 81.81 79 VAL A CA 1
ATOM 584 C C . VAL A 1 79 ? -15.952 9.290 17.806 1.00 81.81 79 VAL A C 1
ATOM 586 O O . VAL A 1 79 ? -16.753 10.193 17.596 1.00 81.81 79 VAL A O 1
ATOM 589 N N . GLY A 1 80 ? -14.766 9.531 18.379 1.00 69.00 80 GLY A N 1
ATOM 590 C CA . GLY A 1 80 ? -14.305 10.873 18.761 1.00 69.00 80 GLY A CA 1
ATOM 591 C C . GLY A 1 80 ? -13.876 11.747 17.576 1.00 69.00 80 GLY A C 1
ATOM 592 O O . GLY A 1 80 ? -13.873 12.971 17.676 1.00 69.00 80 GLY A O 1
ATOM 593 N N . ARG A 1 81 ? -13.546 11.138 16.430 1.00 59.66 81 ARG A N 1
ATOM 594 C CA . ARG A 1 81 ? -13.367 11.824 15.143 1.00 59.66 81 ARG A CA 1
ATOM 595 C C . ARG A 1 81 ? -14.669 11.790 14.348 1.00 59.66 81 ARG A C 1
ATOM 597 O O . ARG A 1 81 ? -14.692 11.273 13.232 1.00 59.66 81 ARG A O 1
ATOM 604 N N . SER A 1 82 ? -15.740 12.370 14.894 1.00 46.62 82 SER A N 1
ATOM 605 C CA . SER A 1 82 ? -16.867 12.794 14.059 1.00 46.62 82 SER A CA 1
ATOM 606 C C . SER A 1 82 ? -16.303 13.562 12.869 1.00 46.62 82 SER A C 1
ATOM 608 O O . SER A 1 82 ? -15.561 14.530 13.044 1.00 46.62 82 SER A O 1
ATOM 610 N N . LEU A 1 83 ? -16.573 13.039 11.674 1.00 47.66 83 LEU A N 1
ATOM 611 C CA . LEU A 1 83 ? -16.071 13.496 10.386 1.00 47.66 83 LEU A CA 1
ATOM 612 C C . LEU A 1 83 ? -16.209 15.017 10.263 1.00 47.66 83 LEU A C 1
ATOM 614 O O . LEU A 1 83 ? -17.252 15.524 9.855 1.00 47.66 83 LEU A O 1
ATOM 618 N N . ALA A 1 84 ? -15.132 15.754 10.544 1.00 39.94 84 ALA A N 1
ATOM 619 C CA . ALA A 1 84 ? -14.940 17.018 9.861 1.00 39.94 84 ALA A CA 1
ATOM 620 C C . ALA A 1 84 ? -14.932 16.666 8.364 1.00 39.94 84 ALA A C 1
ATOM 622 O O . ALA A 1 84 ? -14.177 15.763 7.971 1.00 39.94 84 ALA A O 1
ATOM 623 N N . PRO A 1 85 ? -15.786 17.289 7.530 1.00 40.94 85 PRO A N 1
ATOM 624 C CA . PRO A 1 85 ? -15.747 17.043 6.102 1.00 40.94 85 PRO A CA 1
ATOM 625 C C . PRO A 1 85 ? -14.312 17.281 5.648 1.00 40.94 85 PRO A C 1
ATOM 627 O O . PRO A 1 85 ? -13.672 18.248 6.064 1.00 40.94 85 PRO A O 1
ATOM 630 N N . VAL A 1 86 ? -13.789 16.371 4.828 1.00 48.91 86 VAL A N 1
ATOM 631 C CA . VAL A 1 86 ? -12.468 16.478 4.204 1.00 48.91 86 VAL A CA 1
ATOM 632 C C . VAL A 1 86 ? -12.524 17.605 3.162 1.00 48.91 86 VAL A C 1
ATOM 634 O O . VAL A 1 86 ? -12.439 17.394 1.958 1.00 48.91 86 VAL A O 1
ATOM 637 N N . GLY A 1 87 ? -12.702 18.836 3.637 1.00 41.00 87 GLY A N 1
ATOM 638 C CA . GLY A 1 87 ? -12.320 20.061 2.972 1.00 41.00 87 GLY A CA 1
ATOM 639 C C . GLY A 1 87 ? -10.844 20.256 3.268 1.00 41.00 87 GLY A C 1
ATOM 640 O O . GLY A 1 87 ? -10.454 20.556 4.393 1.00 41.00 87 GLY A O 1
ATOM 641 N N . ARG A 1 88 ? -10.012 19.985 2.264 1.00 44.31 88 ARG A N 1
ATOM 642 C CA . ARG A 1 88 ? -8.563 20.213 2.273 1.00 44.31 88 ARG A CA 1
ATOM 643 C C . ARG A 1 88 ? -8.174 21.494 3.031 1.00 44.31 88 ARG A C 1
ATOM 645 O O . ARG A 1 88 ? -8.566 22.574 2.601 1.00 44.31 88 ARG A O 1
ATOM 652 N N . PRO A 1 89 ? -7.210 21.415 3.957 1.00 46.00 89 PRO A N 1
ATOM 653 C CA . PRO A 1 89 ? -6.281 22.500 4.192 1.00 46.00 89 PRO A CA 1
ATOM 654 C C . PRO A 1 89 ? -4.921 22.082 3.621 1.00 46.00 89 PRO A C 1
ATOM 656 O O . PRO A 1 89 ? -4.115 21.412 4.262 1.00 46.00 89 PRO A O 1
ATOM 659 N N . 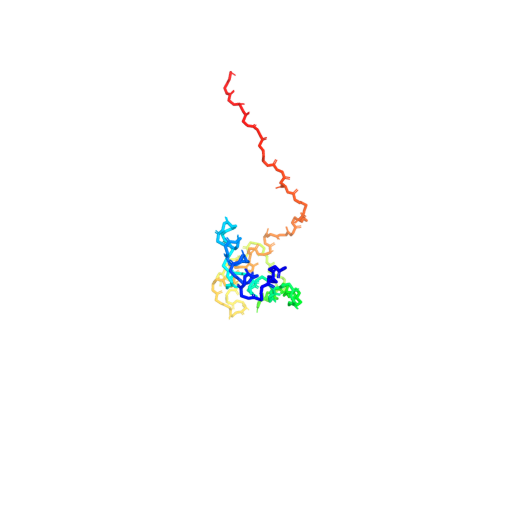ARG A 1 90 ? -4.665 22.454 2.367 1.00 43.91 90 ARG A N 1
ATOM 660 C CA . ARG A 1 90 ? -3.309 22.626 1.826 1.00 43.91 90 ARG A CA 1
ATOM 661 C C . ARG A 1 90 ? -3.375 23.973 1.121 1.00 43.91 90 ARG A C 1
ATOM 663 O O . ARG A 1 90 ? -4.133 24.107 0.175 1.00 43.91 90 ARG A O 1
ATOM 670 N N . THR A 1 91 ? -2.706 25.005 1.604 1.00 39.16 91 THR A N 1
ATOM 671 C CA . THR A 1 91 ? -1.245 25.046 1.654 1.00 39.16 91 THR A CA 1
ATOM 672 C C . THR A 1 91 ? -0.720 25.935 2.776 1.00 39.16 91 THR A C 1
ATOM 674 O O . THR A 1 91 ? -1.036 27.115 2.871 1.00 39.16 91 THR A O 1
ATOM 677 N N . SER A 1 92 ? 0.187 25.363 3.561 1.00 47.09 92 SER A N 1
ATOM 678 C CA . SER A 1 92 ? 1.265 26.070 4.244 1.00 47.09 92 SER A CA 1
ATOM 679 C C . SER A 1 92 ? 2.093 26.911 3.268 1.00 47.09 92 SER A C 1
ATOM 681 O O . SER A 1 92 ? 2.477 26.385 2.225 1.00 47.09 92 SER A O 1
ATOM 683 N N . LEU A 1 93 ? 2.417 28.148 3.657 1.00 44.47 93 LEU A N 1
ATOM 684 C CA . LEU A 1 93 ? 3.744 28.796 3.638 1.00 44.47 93 LEU A CA 1
ATOM 685 C C . LEU A 1 93 ? 3.615 30.305 3.376 1.00 44.47 93 LEU A C 1
ATOM 687 O O . LEU A 1 93 ? 3.482 30.728 2.233 1.00 44.47 93 LEU A O 1
ATOM 691 N N . ARG A 1 94 ? 3.887 31.119 4.401 1.00 43.81 94 ARG A N 1
ATOM 692 C CA . ARG A 1 94 ? 5.041 32.028 4.329 1.00 43.81 94 ARG A CA 1
ATOM 693 C C . ARG A 1 94 ? 5.471 32.529 5.706 1.00 43.81 94 ARG A C 1
ATOM 695 O O . ARG A 1 94 ? 4.715 33.127 6.454 1.00 43.81 94 ARG A O 1
ATOM 702 N N . ARG A 1 95 ? 6.748 32.265 5.984 1.00 49.38 95 ARG A N 1
ATOM 703 C CA . ARG A 1 95 ? 7.597 32.910 6.988 1.00 49.38 95 ARG A CA 1
ATOM 704 C C . ARG A 1 95 ? 7.475 34.439 6.952 1.00 49.38 95 ARG A C 1
ATOM 706 O O . ARG A 1 95 ? 7.490 34.997 5.856 1.00 49.38 95 ARG A O 1
ATOM 713 N N . ARG A 1 96 ? 7.590 35.065 8.129 1.00 43.28 96 ARG A N 1
ATOM 714 C CA . ARG A 1 96 ? 8.581 36.099 8.546 1.00 43.28 96 ARG A CA 1
ATOM 715 C C . ARG A 1 96 ? 8.144 36.572 9.946 1.00 43.28 96 ARG A C 1
ATOM 717 O O . ARG A 1 96 ? 7.016 37.003 10.095 1.00 43.28 96 ARG A O 1
ATOM 724 N N . ARG A 1 97 ? 8.818 36.157 11.025 1.00 42.72 97 ARG A N 1
ATOM 725 C CA . ARG A 1 97 ? 10.078 36.677 11.605 1.00 42.72 97 ARG A CA 1
ATOM 726 C C . ARG A 1 97 ? 9.915 38.111 12.144 1.00 42.72 97 ARG A C 1
ATOM 728 O O . ARG A 1 97 ? 9.713 39.013 11.349 1.00 42.72 97 ARG A O 1
ATOM 735 N N . CYS A 1 98 ? 10.042 38.197 13.472 1.00 38.22 98 CYS A N 1
ATOM 736 C CA . CYS A 1 98 ? 10.470 39.277 14.372 1.00 38.22 98 CYS A CA 1
ATOM 737 C C . CYS A 1 98 ? 10.407 40.738 13.900 1.00 38.22 98 CYS A C 1
ATOM 739 O O . CYS A 1 98 ? 11.036 41.101 12.907 1.00 38.22 98 CYS A O 1
ATOM 741 N N . GLY A 1 99 ? 9.788 41.550 14.755 1.00 36.66 99 GLY A N 1
ATOM 742 C CA . GLY A 1 99 ? 9.918 42.995 14.901 1.00 36.66 99 GLY A CA 1
ATOM 743 C C . GLY A 1 99 ? 9.221 43.369 16.194 1.00 36.66 99 GLY A C 1
ATOM 744 O O . GLY A 1 99 ? 7.988 43.178 16.212 1.00 36.66 99 GLY A O 1
#

Solvent-accessible surface area (backbone atoms only — not comparable to full-atom values): 6520 Å² total; per-residue (Å²): 133,89,75,85,46,74,64,55,52,52,52,52,52,52,51,52,25,59,77,70,72,47,46,73,68,57,53,52,53,49,52,54,54,72,72,41,76,83,78,73,78,80,74,72,92,68,79,69,68,87,88,70,52,64,84,61,52,41,72,54,46,17,70,76,67,76,47,54,59,72,57,28,46,52,40,39,52,54,56,62,48,65,77,70,74,90,69,82,88,78,79,91,85,80,90,79,81,89,132

=== Feature glossary ===
Legend for the data blocks above and below:

— What the protein is —

The amino-acid sequence is the protein's primary structure: the linear order of residues from the N-terminus to the C-terminus, written in one-letter code. Everything else here — the 3D coordinates, the secondary structure, the domain annotations — is ultimately a consequence of this string.

Functional annotations link the protein to curated databases. InterPro entries identify conserved domains and families by matching the sequence against member-database signatures (Pfam, PROSITE, CDD, …). Gene Ontology (GO) terms describe molecular function, biological process, and cellular component in a controlled vocabulary. CATH places the structure in a hierarchical fold classification (Class/Architecture/Topology/Homologous-superfamily). The organism is the source species.

— Where its atoms are —

Atomic coordinates in PDBx/mmCIF format — the same representation the Protein Data Bank distributes. Each line of the _atom_site loop places one backbone atom in Cartesian space (units: ångströms, origin: arbitrary).

The six renders are orthographic views along the three Cartesian axes in both directions. Representation (cartoon, sticks, or surface) and color scheme (sequence-rainbow or by-chain) vary across proteins so the training set covers all the common visualization conventions.

— Local backbone conformation —

Eight-state secondary structure (DSSP): H is the canonical α-helix, G the tighter 3₁₀-helix, I the wider π-helix; E/B are β-structure, T and S are turns and bends, and '-' is everything else. DSSP derives these from the pattern of main-chain N–H···O=C hydrogen bonds, not from the sequence.

Three-state secondary structure (P-SEA) collapses the eight DSSP classes into helix (a), strand (b), and coil (c). P-SEA assigns these from Cα geometry alone — distances and angles — without requiring backbone oxygens, so it works on any Cα trace.

φ (phi) and ψ (psi) are the two rotatable backbone dihedrals per residue: φ is the C(i-1)–N–Cα–C torsion, ψ is the N–Cα–C–N(i+1) torsion, both in degrees on (−180°, 180°]. α-helical residues cluster near (−60°, −45°); β-strand residues near (−120°, +130°). A Ramachandran plot is simply a scatter of (φ, ψ) for every residue.

— Global shape and packing —

The geometric summary reports three shape descriptors. Rg (radius of gyration) measures how spread out the Cα atoms are about their centre of mass; compact globular proteins have small Rg, elongated or unfolded ones large. Cα contacts (<8 Å, |i−j|>4) count long-range residue pairs in spatial proximity — high for tightly packed folds, near zero for rods or random coil. The bounding-box extents give the protein's footprint along x, y, z in Å.

SASA measures how much of the protein is reachable by solvent. It is computed by rolling a water-sized probe over the atomic surface and summing the exposed area (Å²). Per-residue SASA distinguishes core (buried, low SASA) from surface (exposed, high SASA) residues; total SASA is a whole-molecule size measure.

Plot images: a contact map (which residues are close in 3D, as an N×N binary image), a Ramachandran scatter (backbone torsion angles, revealing secondary-structure composition at a glance), and — for AlphaFold structures — a PAE heatmap (pairwise prediction confidence).

— Structural neighborhood —

A 3Di character summarizes, for each residue, the relative orientation of the Cα frame of its nearest spatial neighbor. Because it encodes fold topology rather than chemistry, 3Di alignments detect remote structural similarity that sequence alignment misses.

The Foldseek neighbor list gives the closest experimentally determined structures in the PDB, ranked by structural alignment. TM-score near 1 means near-identical fold; near 0.3 means only rough topology match. This is how one finds what a novel AlphaFold prediction most resembles in the solved-structure universe.

— Confidence and disorder —

For AlphaFold models, the B-factor field carries pLDDT — the model's own estimate of local accuracy on a 0–100 scale. Regions with pLDDT<50 should be treated as essentially unmodeled; they often correspond to intrinsically disordered segments.

Crystallographic B-factors measure how much each atom's electron density is smeared out, in Å². They rise in mobile loops and surface residues and fall in the buried interior. In AlphaFold models this column is repurposed to hold pLDDT instead.

Predicted Aligned Error (PAE) is an AlphaFold confidence matrix: entry (i, j) is the expected error in the position of residue j, in ångströms, when the prediction is superimposed on the true structure at residue i. Low PAE within a block of residues means that block is internally rigid and well-predicted; high PAE between two blocks means their relative placement is uncertain even if each block individually is confident.